Protein AF-A0A355YN83-F1 (afdb_monomer_lite)

Foldseek 3Di:
DVVVCVVDDCVPPDDDPDPDDDDDDDDDPDDDDDPPLCVVCVPQPDDDPSHRDDPDPDD

Structure (mmCIF, N/CA/C/O backbone):
data_AF-A0A355YN83-F1
#
_entry.id   AF-A0A355YN83-F1
#
loop_
_atom_site.group_PDB
_atom_site.id
_atom_site.type_symbol
_atom_site.label_atom_id
_atom_site.label_alt_id
_atom_site.label_comp_id
_atom_site.label_asym_id
_atom_site.label_entity_id
_atom_site.label_seq_id
_atom_site.pdbx_PDB_ins_code
_atom_site.Cartn_x
_atom_site.Cartn_y
_atom_site.Cartn_z
_atom_site.occupancy
_atom_site.B_iso_or_equiv
_atom_site.auth_seq_id
_atom_site.auth_comp_id
_atom_site.auth_asym_id
_atom_site.auth_atom_id
_atom_site.pdbx_PDB_model_num
ATOM 1 N N . TYR A 1 1 ? -16.018 23.529 13.729 1.00 84.94 1 TYR A N 1
ATOM 2 C CA . TYR A 1 1 ? -16.980 22.565 13.136 1.00 84.94 1 TYR A CA 1
ATOM 3 C C . TYR A 1 1 ? -16.691 21.157 13.636 1.00 84.94 1 TYR A C 1
ATOM 5 O O . TYR A 1 1 ? -17.586 20.557 14.207 1.00 84.94 1 TYR A O 1
ATOM 13 N N . ILE A 1 2 ? -15.451 20.663 13.519 1.00 92.00 2 ILE A N 1
ATOM 14 C CA . ILE A 1 2 ? -15.047 19.367 14.100 1.00 92.00 2 ILE A CA 1
ATOM 15 C C . ILE A 1 2 ? -15.204 19.345 15.630 1.00 92.00 2 ILE A C 1
ATOM 17 O O . ILE A 1 2 ? -15.651 18.343 16.173 1.00 92.00 2 ILE A O 1
ATOM 21 N N . ASP A 1 3 ? -14.965 20.471 16.312 1.00 94.75 3 ASP A N 1
ATOM 22 C CA . ASP A 1 3 ? -15.077 20.566 17.780 1.00 94.75 3 ASP A CA 1
ATOM 23 C C . ASP A 1 3 ? -16.468 20.231 18.338 1.00 94.75 3 ASP A C 1
ATOM 25 O O . ASP A 1 3 ? -16.591 19.920 19.518 1.00 94.75 3 ASP A O 1
ATOM 29 N N . MET A 1 4 ? -17.517 20.260 17.505 1.00 94.62 4 MET A N 1
ATOM 30 C CA . MET A 1 4 ? -18.868 19.863 17.918 1.00 94.62 4 MET A CA 1
ATOM 31 C C . MET A 1 4 ? -18.944 18.380 18.308 1.00 94.62 4 MET A C 1
ATOM 33 O O . MET A 1 4 ? -19.780 18.012 19.126 1.00 94.62 4 MET A O 1
ATOM 37 N N . LEU A 1 5 ? -18.062 17.537 17.757 1.00 94.00 5 LEU A N 1
ATOM 38 C CA . LEU A 1 5 ? -18.012 16.105 18.058 1.00 94.00 5 LEU A CA 1
ATOM 39 C C . LEU A 1 5 ? -17.572 15.826 19.502 1.00 94.00 5 LEU A C 1
ATOM 41 O O . LEU A 1 5 ? -17.982 14.818 20.064 1.00 94.00 5 LEU A O 1
ATOM 45 N N . ASN A 1 6 ? -16.825 16.742 20.131 1.00 93.81 6 ASN A N 1
ATOM 46 C CA . ASN A 1 6 ? -16.412 16.621 21.535 1.00 93.81 6 ASN A CA 1
ATOM 47 C C . ASN A 1 6 ? -17.591 16.721 22.520 1.00 93.81 6 ASN A C 1
ATOM 49 O O . ASN A 1 6 ? -17.422 16.441 23.701 1.00 93.81 6 ASN A O 1
ATOM 53 N N . GLY A 1 7 ? -18.768 17.164 22.059 1.00 95.25 7 GLY A N 1
ATOM 54 C CA . GLY A 1 7 ? -19.986 17.223 22.869 1.00 95.25 7 GLY A CA 1
ATOM 55 C C . GLY A 1 7 ? -20.762 15.905 22.940 1.00 95.25 7 GLY A C 1
ATOM 56 O O . GLY A 1 7 ? -21.802 15.863 23.594 1.00 95.25 7 GLY A O 1
ATOM 57 N N . LEU A 1 8 ? -20.307 14.857 22.247 1.00 94.69 8 LEU A N 1
ATOM 58 C CA . LEU A 1 8 ? -20.922 13.533 22.270 1.00 94.69 8 LEU A CA 1
ATOM 59 C C . LEU A 1 8 ? -20.213 12.648 23.295 1.00 94.69 8 LEU A C 1
ATOM 61 O O . LEU A 1 8 ? -18.986 12.582 23.318 1.00 94.69 8 LEU A O 1
ATOM 65 N N . ASP A 1 9 ? -20.993 11.950 24.114 1.00 95.62 9 ASP A N 1
ATOM 66 C CA . ASP A 1 9 ? -20.473 10.919 25.005 1.00 95.62 9 ASP A CA 1
ATOM 67 C C . ASP A 1 9 ? -20.248 9.622 24.216 1.00 95.62 9 ASP A C 1
ATOM 69 O O . ASP A 1 9 ? -21.176 9.068 23.620 1.00 95.62 9 ASP A O 1
ATOM 73 N N . THR A 1 10 ? -19.000 9.167 24.183 1.00 95.56 10 THR A N 1
ATOM 74 C CA . THR A 1 10 ? -18.588 7.909 23.552 1.00 95.56 10 THR A CA 1
ATOM 75 C C . THR A 1 10 ? -17.913 6.975 24.557 1.00 95.56 10 THR A C 1
ATOM 77 O O . THR A 1 10 ? -17.157 6.089 24.154 1.00 95.56 10 THR A O 1
ATOM 80 N N . GLU A 1 11 ? -18.127 7.174 25.863 1.00 97.12 11 GLU A N 1
ATOM 81 C CA . GLU A 1 11 ? -17.580 6.295 26.894 1.00 97.12 11 GLU A CA 1
ATOM 82 C C . GLU A 1 11 ? -18.084 4.855 26.689 1.00 97.12 11 GLU A C 1
ATOM 84 O O . GLU A 1 11 ? -19.275 4.597 26.516 1.00 97.12 11 GLU A O 1
ATOM 89 N N . GLY A 1 12 ? -17.153 3.898 26.642 1.00 95.88 12 GLY A N 1
ATOM 90 C CA . GLY A 1 12 ? -17.461 2.483 26.405 1.00 95.88 12 GLY A CA 1
ATOM 91 C C . GLY A 1 12 ? -17.863 2.125 24.967 1.00 95.88 12 GLY A C 1
ATOM 92 O O . GLY A 1 12 ? -18.187 0.965 24.710 1.00 95.88 12 GLY A O 1
ATOM 93 N N . VAL A 1 13 ? -17.835 3.073 24.023 1.00 94.75 13 VAL A N 1
ATOM 94 C CA . VAL A 1 13 ? -18.059 2.795 22.598 1.00 94.75 13 VAL A CA 1
ATOM 95 C C . VAL A 1 13 ? -16.726 2.491 21.924 1.00 94.75 13 VAL A C 1
ATOM 97 O O . VAL A 1 13 ? -15.885 3.371 21.749 1.00 94.75 13 VAL A O 1
ATOM 100 N N . GLU A 1 14 ? -16.546 1.242 21.500 1.00 93.12 14 GLU A N 1
ATOM 101 C CA . GLU A 1 14 ? -15.359 0.847 20.742 1.00 93.12 14 GLU A CA 1
ATOM 102 C C . GLU A 1 14 ? -15.322 1.538 19.363 1.00 93.12 14 GLU A C 1
ATOM 104 O O . GLU A 1 14 ? -16.335 1.558 18.651 1.00 93.12 14 GLU A O 1
ATOM 109 N N . PRO A 1 15 ? -14.167 2.081 18.935 1.00 93.62 15 PRO A N 1
ATOM 110 C CA . PRO A 1 15 ? -14.029 2.682 17.616 1.00 93.62 15 PRO A CA 1
ATOM 111 C C . PRO A 1 15 ? -14.302 1.679 16.489 1.00 93.62 15 PRO A C 1
ATOM 113 O O . PRO A 1 15 ? -13.714 0.599 16.421 1.00 93.62 15 PRO A O 1
ATOM 116 N N . MET A 1 16 ? -15.144 2.067 15.534 1.00 91.81 16 MET A N 1
ATOM 117 C CA . MET A 1 16 ? -15.411 1.266 14.340 1.00 91.81 16 MET A CA 1
ATOM 118 C C . MET A 1 16 ? -14.406 1.608 13.234 1.00 91.81 16 MET A C 1
ATOM 120 O O . MET A 1 16 ? -14.437 2.701 12.673 1.00 91.81 16 MET A O 1
ATOM 124 N N . SER A 1 17 ? -13.529 0.660 12.894 1.00 92.50 17 SER A N 1
ATOM 125 C CA . SER A 1 17 ? -12.550 0.822 11.806 1.00 92.50 17 SER A CA 1
ATOM 126 C C . SER A 1 17 ? -13.110 0.458 10.427 1.00 92.50 17 SER A C 1
ATOM 128 O O . SER A 1 17 ? -12.765 1.092 9.433 1.00 92.50 17 SER A O 1
ATOM 130 N N . HIS A 1 18 ? -13.978 -0.554 10.365 1.00 93.31 18 HIS A N 1
ATOM 131 C CA . HIS A 1 18 ? -14.599 -1.064 9.144 1.00 93.31 18 HIS A CA 1
ATOM 132 C C . HIS A 1 18 ? -16.084 -1.326 9.402 1.00 93.31 18 HIS A C 1
ATOM 134 O O . HIS A 1 18 ? -16.460 -1.779 10.479 1.00 93.31 18 HIS A O 1
ATOM 140 N N . VAL A 1 19 ? -16.926 -1.057 8.404 1.00 93.44 19 VAL A N 1
ATOM 141 C CA . VAL A 1 19 ? -18.391 -1.203 8.506 1.00 93.44 19 VAL A CA 1
ATOM 142 C C . VAL A 1 19 ? -18.830 -2.674 8.512 1.00 93.44 19 VAL A C 1
ATOM 144 O O . VAL A 1 19 ? -19.874 -3.010 9.064 1.00 93.44 19 VAL A O 1
ATOM 147 N N . PHE A 1 20 ? -18.036 -3.561 7.907 1.00 91.50 20 PHE A N 1
ATOM 148 C CA . PHE A 1 20 ? -18.306 -4.997 7.852 1.00 91.50 20 PHE A CA 1
ATOM 149 C C . PHE A 1 20 ? -17.392 -5.775 8.806 1.00 91.50 20 PHE A C 1
ATOM 151 O O . PHE A 1 20 ? -16.258 -5.347 9.039 1.00 91.50 20 PHE A O 1
ATOM 158 N N . PRO A 1 21 ? -17.833 -6.946 9.305 1.00 86.12 21 PRO A N 1
ATOM 159 C CA . PRO A 1 21 ? -16.981 -7.834 10.083 1.00 86.12 21 PRO A CA 1
ATOM 160 C C . PRO A 1 21 ? -15.731 -8.230 9.295 1.00 86.12 21 PRO A C 1
ATOM 162 O O . PRO A 1 21 ? -15.809 -8.846 8.227 1.00 86.12 21 PRO A O 1
ATOM 165 N N . VAL A 1 22 ? -14.570 -7.877 9.839 1.00 87.75 22 VAL A N 1
ATOM 166 C CA . VAL A 1 22 ? -13.285 -8.207 9.230 1.00 87.75 22 VAL A CA 1
ATOM 167 C C . VAL A 1 22 ? -12.945 -9.656 9.554 1.00 87.75 22 VAL A C 1
ATOM 169 O O . VAL A 1 22 ? -12.998 -10.091 10.701 1.00 87.75 22 VAL A O 1
ATOM 172 N N . HIS A 1 23 ? -12.584 -10.399 8.522 1.00 92.00 23 HIS A N 1
ATOM 173 C CA . HIS A 1 23 ? -12.001 -11.729 8.608 1.00 92.00 23 HIS A CA 1
ATOM 174 C C . HIS A 1 23 ? -10.711 -11.733 7.790 1.00 92.00 23 HIS A C 1
ATOM 176 O O . HIS A 1 23 ? -10.497 -10.851 6.956 1.00 92.00 23 HIS A O 1
ATOM 182 N N . ASN A 1 24 ? -9.838 -12.710 8.029 1.00 94.50 24 ASN A N 1
ATOM 183 C CA . ASN A 1 24 ? -8.614 -12.830 7.245 1.00 94.50 24 ASN A CA 1
ATOM 184 C C . ASN A 1 24 ? -8.968 -13.121 5.783 1.00 94.50 24 ASN A C 1
ATOM 186 O O . ASN A 1 24 ? -9.579 -14.147 5.482 1.00 94.50 24 ASN A O 1
ATOM 190 N N . VAL A 1 25 ? -8.561 -12.222 4.890 1.00 93.38 25 VAL A N 1
ATOM 191 C CA . VAL A 1 25 ? -8.669 -12.399 3.441 1.00 93.38 25 VAL A CA 1
ATOM 192 C C . VAL A 1 25 ? -7.283 -12.765 2.928 1.00 93.38 25 VAL A C 1
ATOM 194 O O . VAL A 1 25 ? -6.383 -11.926 2.892 1.00 93.38 25 VAL A O 1
ATOM 197 N N . PHE A 1 26 ? -7.097 -14.038 2.587 1.00 95.50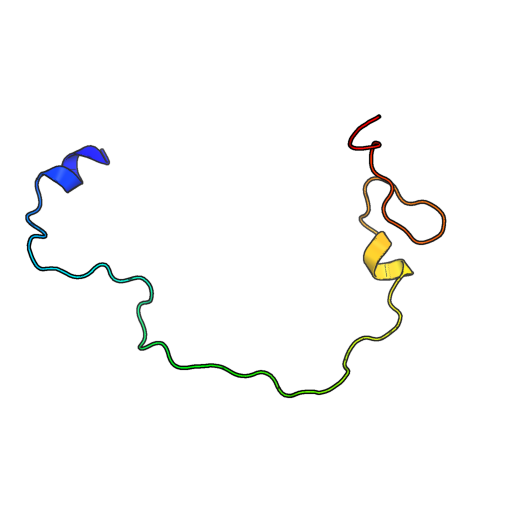 26 PHE A N 1
ATOM 198 C CA . PHE A 1 26 ? -5.836 -14.547 2.055 1.00 95.50 26 PHE A CA 1
ATOM 199 C C . PHE A 1 26 ? -5.811 -14.460 0.528 1.00 95.50 26 PHE A C 1
ATOM 201 O O . PHE A 1 26 ? -6.839 -14.582 -0.135 1.00 95.50 26 PHE A O 1
ATOM 208 N N . ARG A 1 27 ? -4.613 -14.260 -0.020 1.00 96.12 27 ARG A N 1
ATOM 209 C CA . ARG A 1 27 ? -4.325 -14.349 -1.454 1.00 96.12 27 ARG A CA 1
ATOM 210 C C . ARG A 1 27 ? -3.656 -15.695 -1.724 1.00 96.12 27 ARG A C 1
ATOM 212 O O . ARG A 1 27 ? -2.756 -16.070 -0.974 1.00 96.12 27 ARG A O 1
ATOM 219 N N . GLU A 1 28 ? -4.057 -16.367 -2.799 1.00 95.88 28 GLU A N 1
ATOM 220 C CA . GLU A 1 28 ? -3.392 -17.582 -3.281 1.00 95.88 28 GLU A CA 1
ATOM 221 C C . GLU A 1 28 ? -1.915 -17.327 -3.604 1.00 95.88 28 GLU A C 1
ATOM 223 O O . GLU A 1 28 ? -1.552 -16.263 -4.113 1.00 95.88 28 GLU A O 1
ATOM 228 N N . ASP A 1 29 ? -1.055 -18.311 -3.341 1.00 96.25 29 ASP A N 1
ATOM 229 C CA . ASP A 1 29 ? 0.378 -18.213 -3.629 1.00 96.25 29 ASP A CA 1
ATOM 230 C C . ASP A 1 29 ? 0.687 -18.571 -5.089 1.00 96.25 29 ASP A C 1
ATOM 232 O O . ASP A 1 29 ? 1.270 -19.604 -5.412 1.00 96.25 29 ASP A O 1
ATOM 236 N N . VAL A 1 30 ? 0.221 -17.711 -5.993 1.00 96.06 30 VAL A N 1
ATOM 237 C CA . VAL A 1 30 ? 0.414 -17.845 -7.440 1.00 96.06 30 VAL A CA 1
ATOM 238 C C . VAL A 1 30 ? 1.245 -16.674 -7.957 1.00 96.06 30 VAL A C 1
ATOM 240 O O . VAL A 1 30 ? 1.066 -15.529 -7.530 1.00 96.06 30 VAL A O 1
ATOM 243 N N . VAL A 1 31 ? 2.173 -16.967 -8.873 1.00 94.88 31 VAL A N 1
ATOM 244 C CA . VAL A 1 31 ? 2.982 -15.961 -9.573 1.00 94.88 31 VAL A CA 1
ATOM 245 C C . VAL A 1 31 ? 2.153 -15.352 -10.701 1.00 94.88 31 VAL A C 1
ATOM 247 O O . VAL A 1 31 ? 1.781 -16.048 -11.641 1.00 94.88 31 VAL A O 1
ATOM 250 N N . GLU A 1 32 ? 1.910 -14.045 -10.630 1.00 92.56 32 GLU A N 1
ATOM 251 C CA . GLU A 1 32 ? 1.168 -13.293 -11.659 1.00 92.56 32 GLU A CA 1
ATOM 252 C C . GLU A 1 32 ? 2.015 -12.199 -12.329 1.00 92.56 32 GLU A C 1
ATOM 254 O O . GLU A 1 32 ? 1.587 -11.559 -13.287 1.00 92.56 32 GLU A O 1
ATOM 259 N N . ASN A 1 33 ? 3.235 -11.963 -11.841 1.00 88.12 33 ASN A N 1
ATOM 260 C CA . ASN A 1 33 ? 4.080 -10.872 -12.313 1.00 88.12 33 ASN A CA 1
ATOM 261 C C . ASN A 1 33 ? 4.742 -11.219 -13.657 1.00 88.12 33 ASN A C 1
ATOM 263 O O . ASN A 1 33 ? 5.664 -12.033 -13.712 1.00 88.12 33 ASN A O 1
ATOM 267 N N . ALA A 1 34 ? 4.299 -10.563 -14.729 1.00 89.06 34 ALA A N 1
ATOM 268 C CA . ALA A 1 34 ? 4.982 -10.556 -16.020 1.00 89.06 34 ALA A CA 1
ATOM 269 C C . ALA A 1 34 ? 6.005 -9.406 -16.106 1.00 89.06 34 ALA A C 1
ATOM 271 O O . ALA A 1 34 ? 5.932 -8.437 -15.345 1.00 89.06 34 ALA A O 1
ATOM 272 N N . ASP A 1 35 ? 6.950 -9.491 -17.049 1.00 91.56 35 ASP A N 1
ATOM 273 C CA . ASP A 1 35 ? 7.828 -8.356 -17.348 1.00 91.56 35 ASP A CA 1
ATOM 274 C C . ASP A 1 35 ? 7.029 -7.254 -18.054 1.00 91.56 35 ASP A C 1
ATOM 276 O O . ASP A 1 35 ? 6.678 -7.355 -19.230 1.00 91.56 35 ASP A O 1
ATOM 280 N N . GLU A 1 36 ? 6.726 -6.199 -17.304 1.00 94.62 36 GLU A N 1
ATOM 281 C CA . GLU A 1 36 ? 6.039 -5.004 -17.787 1.00 94.62 36 GLU A CA 1
ATOM 282 C C . GLU A 1 36 ? 6.880 -3.740 -17.567 1.00 94.62 36 GLU A C 1
ATOM 284 O O . GLU A 1 36 ? 6.336 -2.644 -17.421 1.00 94.62 36 GLU A O 1
ATOM 289 N N . ARG A 1 37 ? 8.214 -3.874 -17.535 1.00 94.56 37 ARG A N 1
ATOM 290 C CA . ARG A 1 37 ? 9.153 -2.785 -17.215 1.00 94.56 37 ARG A CA 1
ATOM 291 C C . ARG A 1 37 ? 8.853 -1.485 -17.962 1.00 94.56 37 ARG A C 1
ATOM 293 O O . ARG A 1 37 ? 8.790 -0.426 -17.339 1.00 94.56 37 ARG A O 1
ATOM 300 N N . ASP A 1 38 ? 8.627 -1.566 -19.270 1.00 94.88 38 ASP A N 1
ATOM 301 C CA . ASP A 1 38 ? 8.355 -0.389 -20.101 1.00 94.88 38 ASP A CA 1
ATOM 302 C C . ASP A 1 38 ? 7.044 0.306 -19.705 1.00 94.88 38 ASP A C 1
ATOM 304 O O . ASP A 1 38 ? 6.987 1.534 -19.643 1.00 94.88 38 ASP A O 1
ATOM 308 N N . LYS A 1 39 ? 5.998 -0.462 -19.361 1.00 95.81 39 LYS A N 1
ATOM 309 C CA . LYS A 1 39 ? 4.715 0.089 -18.892 1.00 95.81 39 LYS A CA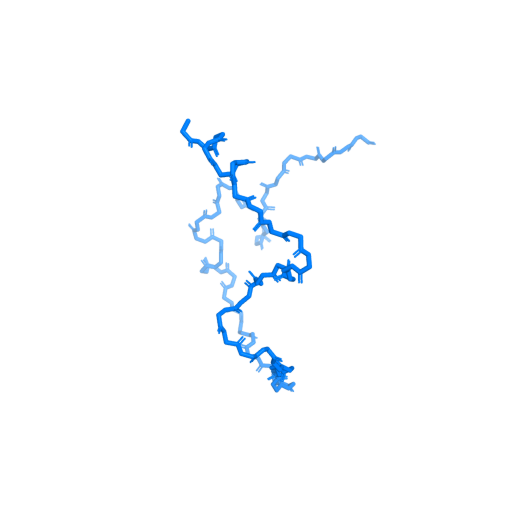 1
ATOM 310 C C . LYS A 1 39 ? 4.844 0.708 -17.503 1.00 95.81 39 LYS A C 1
ATOM 312 O O . LYS A 1 39 ? 4.295 1.779 -17.260 1.00 95.81 39 LYS A O 1
ATOM 317 N N . ILE A 1 40 ? 5.583 0.057 -16.606 1.00 95.12 40 ILE A N 1
ATOM 318 C CA . ILE A 1 40 ? 5.815 0.523 -15.231 1.00 95.12 40 ILE A CA 1
ATOM 319 C C . ILE A 1 40 ? 6.537 1.876 -15.234 1.00 95.12 40 ILE A C 1
ATOM 321 O O . ILE A 1 40 ? 6.200 2.767 -14.455 1.00 95.12 40 ILE A O 1
ATOM 325 N N . LEU A 1 41 ? 7.511 2.049 -16.129 1.00 97.25 41 LEU A N 1
ATOM 326 C CA . LEU A 1 41 ? 8.305 3.274 -16.221 1.00 97.25 41 LEU A CA 1
ATOM 327 C C . LEU A 1 41 ? 7.673 4.359 -17.098 1.00 97.25 41 LEU A C 1
ATOM 329 O O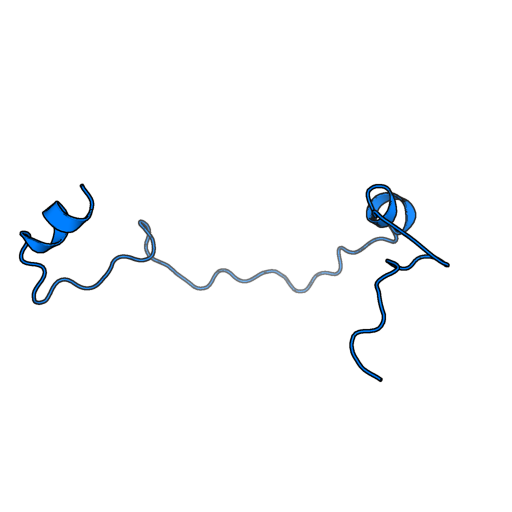 . LEU A 1 41 ? 8.184 5.477 -17.111 1.00 97.25 41 LEU A O 1
ATOM 333 N N . ALA A 1 42 ? 6.563 4.078 -17.788 1.00 97.12 42 ALA A N 1
ATOM 334 C CA . ALA A 1 42 ? 5.941 5.005 -18.737 1.00 97.12 42 ALA A CA 1
ATOM 335 C C . ALA A 1 42 ? 5.580 6.369 -18.121 1.00 97.12 42 ALA A C 1
ATOM 337 O O . ALA A 1 42 ? 5.644 7.389 -18.801 1.00 97.12 42 ALA A O 1
ATOM 338 N N . ASN A 1 43 ? 5.244 6.388 -16.827 1.00 97.06 43 ASN A N 1
ATOM 339 C CA . ASN A 1 43 ? 4.914 7.605 -16.079 1.00 97.06 43 ASN A CA 1
ATOM 340 C C . A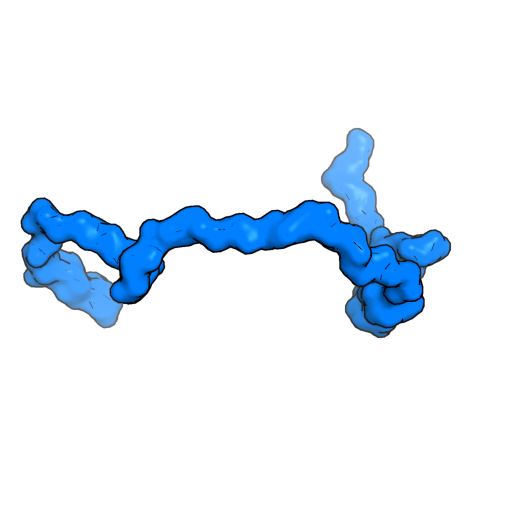SN A 1 43 ? 5.996 8.007 -15.066 1.00 97.06 43 ASN A C 1
ATOM 342 O O . ASN A 1 43 ? 5.760 8.872 -14.222 1.00 97.06 43 ASN A O 1
ATOM 346 N N . ALA A 1 44 ? 7.172 7.374 -15.100 1.00 96.94 44 ALA A N 1
ATOM 347 C CA . ALA A 1 44 ? 8.258 7.712 -14.193 1.00 96.94 44 ALA A CA 1
ATOM 348 C C . ALA A 1 44 ? 8.725 9.158 -14.452 1.00 96.94 44 ALA A C 1
ATOM 350 O O . ALA A 1 44 ? 9.141 9.459 -15.572 1.00 96.94 44 ALA A O 1
ATOM 351 N N . PRO A 1 45 ? 8.754 10.046 -13.436 1.00 96.44 45 PRO A N 1
ATOM 352 C CA . PRO A 1 45 ? 9.271 11.407 -13.608 1.00 96.44 45 PRO A CA 1
ATOM 353 C C . PRO A 1 45 ? 10.719 11.436 -14.115 1.00 96.44 45 PRO A C 1
ATOM 355 O O . PRO A 1 45 ? 11.123 12.345 -14.835 1.00 96.44 45 PRO A O 1
ATOM 358 N N . ALA A 1 46 ? 11.504 10.425 -13.738 1.00 95.62 46 ALA A N 1
ATOM 359 C CA . ALA A 1 46 ? 12.810 10.148 -14.304 1.00 95.62 46 ALA A CA 1
ATOM 360 C C . ALA A 1 46 ? 13.088 8.642 -14.247 1.00 95.62 46 ALA A C 1
ATOM 362 O O . ALA A 1 46 ? 12.893 7.999 -13.213 1.00 95.62 46 ALA A O 1
ATOM 363 N N . ALA A 1 47 ? 13.608 8.096 -15.342 1.00 96.56 47 ALA A N 1
ATOM 364 C CA . ALA A 1 47 ? 14.051 6.712 -15.430 1.00 96.56 47 ALA A CA 1
ATOM 365 C C . ALA A 1 47 ? 15.495 6.645 -15.942 1.00 96.56 47 ALA A C 1
ATOM 367 O O . ALA A 1 47 ? 15.948 7.515 -16.689 1.00 96.56 47 ALA A O 1
ATOM 368 N N . LYS A 1 48 ? 16.235 5.617 -15.528 1.00 95.06 48 LYS A N 1
ATOM 369 C CA . LYS A 1 48 ? 17.571 5.300 -16.042 1.00 95.06 48 LYS A CA 1
ATOM 370 C C . LYS A 1 48 ? 17.764 3.787 -16.027 1.00 95.06 48 LYS A C 1
ATOM 372 O O . LYS A 1 48 ? 17.519 3.167 -15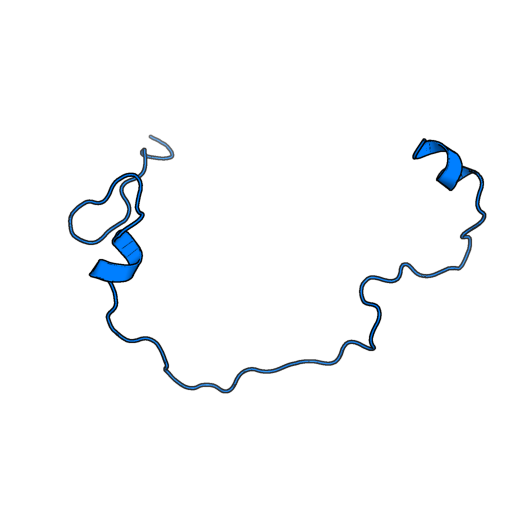.002 1.00 95.06 48 LYS A O 1
ATOM 377 N N . GLU A 1 49 ? 18.200 3.214 -17.150 1.00 94.00 49 GLU A N 1
ATOM 378 C CA . GLU A 1 49 ? 18.581 1.789 -17.260 1.00 94.00 49 GLU A CA 1
ATOM 379 C C . GLU A 1 49 ? 17.505 0.808 -16.743 1.00 94.00 49 GLU A C 1
ATOM 381 O O . GLU A 1 49 ? 17.802 -0.240 -16.178 1.00 94.00 49 GLU A O 1
ATOM 386 N N . GLY A 1 50 ? 16.225 1.141 -16.936 1.00 94.56 50 GLY A N 1
ATOM 387 C CA . GLY A 1 50 ? 15.122 0.301 -16.467 1.00 94.56 50 GLY A CA 1
ATOM 388 C C . GLY A 1 50 ? 14.785 0.445 -14.979 1.00 94.56 50 GLY A C 1
ATOM 389 O O . GLY A 1 50 ? 14.088 -0.411 -14.444 1.00 94.56 50 GLY A O 1
ATOM 390 N N . ALA A 1 51 ? 15.247 1.509 -14.320 1.00 95.25 51 ALA A N 1
ATOM 391 C CA . ALA A 1 51 ? 14.928 1.832 -12.934 1.00 95.25 51 ALA A CA 1
ATOM 392 C C . ALA A 1 51 ? 14.387 3.262 -12.790 1.00 95.25 51 ALA A C 1
ATOM 394 O O . ALA A 1 51 ? 14.700 4.148 -13.591 1.00 95.25 51 ALA A O 1
ATOM 395 N N . PHE A 1 52 ? 13.617 3.503 -11.727 1.00 96.75 52 PHE A N 1
ATOM 396 C CA . PHE A 1 52 ? 13.260 4.854 -11.298 1.00 96.75 52 PHE A CA 1
ATOM 397 C C . PHE A 1 52 ? 14.511 5.584 -10.806 1.00 96.75 52 PHE A C 1
ATOM 399 O O . PHE A 1 52 ? 15.244 5.091 -9.949 1.00 96.75 52 PHE A O 1
ATOM 406 N N . LYS A 1 53 ? 14.758 6.777 -11.342 1.00 96.50 53 LYS A N 1
ATOM 407 C CA . LYS A 1 53 ? 15.888 7.612 -10.937 1.00 96.50 53 LYS A CA 1
ATOM 408 C C . LYS A 1 53 ? 15.442 8.564 -9.829 1.00 96.50 53 LYS A C 1
ATOM 410 O O . LYS A 1 53 ? 14.567 9.397 -10.051 1.00 96.50 53 LYS A O 1
ATOM 415 N N . VAL A 1 54 ? 16.095 8.487 -8.670 1.00 95.19 54 VAL A N 1
ATOM 416 C CA . VAL A 1 54 ? 15.830 9.344 -7.501 1.00 95.19 54 VAL A CA 1
ATOM 417 C C . VAL A 1 54 ? 17.110 10.033 -7.005 1.00 95.19 54 VAL A C 1
ATOM 419 O O . VAL A 1 54 ? 18.208 9.542 -7.285 1.00 95.19 54 VAL A O 1
ATOM 422 N N . PRO A 1 55 ? 17.012 11.171 -6.290 1.00 93.81 55 PRO A N 1
ATOM 423 C CA . PRO A 1 55 ? 18.153 11.762 -5.591 1.00 93.81 55 PRO A CA 1
ATOM 424 C C . PRO A 1 55 ? 18.740 10.801 -4.548 1.00 93.81 55 PRO A C 1
ATOM 426 O O . PRO A 1 55 ? 18.004 10.047 -3.911 1.00 93.81 55 PRO A O 1
ATOM 429 N N . LYS A 1 56 ? 20.063 10.840 -4.350 1.00 91.75 56 LYS A N 1
ATOM 430 C CA . LYS A 1 56 ? 20.738 10.042 -3.313 1.00 91.75 56 LYS A CA 1
ATOM 431 C C . LYS A 1 56 ? 20.256 10.500 -1.928 1.00 91.75 56 LYS A C 1
ATOM 433 O O . LYS A 1 56 ? 20.252 11.694 -1.651 1.00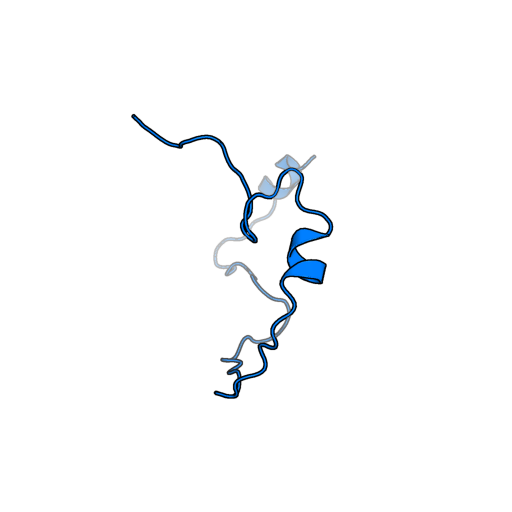 91.75 56 LYS A O 1
ATOM 438 N N . THR A 1 57 ? 19.841 9.558 -1.080 1.00 83.69 57 THR A N 1
ATOM 439 C CA . THR A 1 57 ? 19.149 9.859 0.189 1.00 83.69 57 THR A CA 1
ATOM 440 C C . THR A 1 57 ? 20.079 10.330 1.314 1.00 83.69 57 THR A C 1
ATOM 442 O O . THR A 1 57 ? 19.637 11.080 2.174 1.00 83.69 57 THR A O 1
ATOM 445 N N . VAL A 1 58 ? 21.353 9.930 1.316 1.00 81.69 58 VAL A N 1
ATOM 446 C CA . VAL A 1 58 ? 22.369 10.310 2.321 1.00 81.69 58 VAL A CA 1
ATOM 447 C C . VAL A 1 58 ? 23.773 10.215 1.713 1.00 81.69 58 VAL A C 1
ATOM 449 O O . VAL A 1 58 ? 23.954 9.536 0.695 1.00 81.69 58 VAL A O 1
ATOM 452 N N . GLU A 1 59 ? 24.753 10.909 2.303 1.00 64.81 59 GLU A N 1
ATOM 453 C CA . GLU A 1 59 ? 26.174 10.811 1.921 1.00 64.81 59 GLU A CA 1
ATOM 454 C C . GLU A 1 59 ? 26.824 9.512 2.395 1.00 64.81 59 GLU A C 1
ATOM 456 O O . GLU A 1 59 ? 26.696 9.173 3.591 1.00 64.81 59 GLU A O 1
#

Radius of gyration: 23.18 Å; chains: 1; bounding box: 47×41×47 Å

Secondary structure (DSSP, 8-state):
-GGGGGGS--TT----S-SS-----PPP--------HHHHHTT-SSEETTEE----S--

Sequence (59 aa):
YIDMLNGLDTEGVEPMSHVFPVHNVFREDVVENADERDKILANAPAAKEGAFKVPKTVE

pLDDT: mean 93.17, std 4.99, range [64.81, 97.25]